Protein AF-A0A536Z2B9-F1 (afdb_monomer)

Radius of gyration: 20.67 Å; Cα contacts (8 Å, |Δi|>4): 14; chains: 1; bounding box: 49×54×34 Å

Secondary structure (DSSP, 8-state):
-HHHHHHHHHHHHHHHHHHHTT--HHHHHHHHHHHHHHHHHHHHHHHHTTT-TTHHHHSHHHHHHHHHHHHHHHHHHHHHHHHHHHHHHHTT--

Structure (mmCIF, N/CA/C/O backbone):
data_AF-A0A536Z2B9-F1
#
_entry.id   AF-A0A536Z2B9-F1
#
loop_
_atom_site.group_PDB
_atom_site.id
_atom_site.type_symbol
_atom_site.label_atom_id
_atom_site.label_alt_id
_atom_site.label_comp_id
_atom_site.label_asym_id
_atom_site.label_entity_id
_atom_site.label_seq_id
_atom_site.pdbx_PDB_ins_code
_atom_site.Cartn_x
_atom_site.Cartn_y
_atom_site.Cartn_z
_atom_site.occupancy
_atom_site.B_iso_or_equiv
_atom_site.auth_seq_id
_atom_site.auth_comp_id
_atom_site.auth_asym_id
_atom_site.auth_atom_id
_atom_site.pdbx_PDB_model_num
ATOM 1 N N . SER A 1 1 ? -3.978 29.386 -19.997 1.00 70.62 1 SER A N 1
ATOM 2 C CA . SER A 1 1 ? -4.496 28.557 -21.101 1.00 70.62 1 SER A CA 1
ATOM 3 C C . SER A 1 1 ? -5.716 27.792 -20.611 1.00 70.62 1 SER A C 1
ATOM 5 O O . SER A 1 1 ? -5.796 27.514 -19.423 1.00 70.62 1 SER A O 1
ATOM 7 N N . THR A 1 2 ? -6.684 27.448 -21.467 1.00 87.19 2 THR A N 1
ATOM 8 C CA . THR A 1 2 ? -7.904 26.718 -21.044 1.00 87.19 2 THR A CA 1
ATOM 9 C C . THR A 1 2 ? -7.590 25.343 -20.433 1.00 87.19 2 THR A C 1
ATOM 11 O O . THR A 1 2 ? -8.297 24.885 -19.542 1.00 87.19 2 THR A O 1
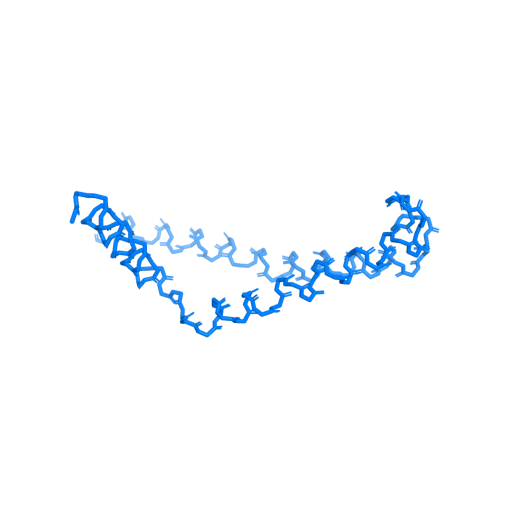ATOM 14 N N . VAL A 1 3 ? -6.485 24.720 -20.858 1.00 91.94 3 VAL A N 1
ATOM 15 C CA . VAL A 1 3 ? -5.970 23.453 -20.309 1.00 91.94 3 VAL A CA 1
ATOM 16 C C . VAL A 1 3 ? -5.576 23.590 -18.836 1.00 91.94 3 VAL A C 1
ATOM 18 O O . VAL A 1 3 ? -5.941 22.737 -18.036 1.00 91.94 3 VAL A O 1
ATOM 21 N N . ASP A 1 4 ? -4.917 24.688 -18.455 1.00 92.25 4 ASP A N 1
ATOM 22 C CA . ASP A 1 4 ? -4.504 24.930 -17.064 1.00 92.25 4 ASP A CA 1
ATOM 23 C C . ASP A 1 4 ? -5.725 25.026 -16.144 1.00 92.25 4 ASP A C 1
ATOM 25 O O . ASP A 1 4 ? -5.761 24.417 -15.081 1.00 92.25 4 ASP A O 1
ATOM 29 N N . VAL A 1 5 ? -6.770 25.725 -16.604 1.00 92.94 5 VAL A N 1
ATOM 30 C CA . VAL A 1 5 ? -8.039 25.870 -15.875 1.00 92.94 5 VAL A CA 1
ATOM 31 C C . VAL A 1 5 ? -8.702 24.508 -15.665 1.00 92.94 5 VAL A C 1
ATOM 33 O O . VAL A 1 5 ? -9.179 24.218 -14.569 1.00 92.94 5 VAL A O 1
ATOM 36 N N . TYR A 1 6 ? -8.696 23.652 -16.688 1.00 94.31 6 TYR A N 1
ATOM 37 C CA . TYR A 1 6 ? -9.275 22.312 -16.604 1.00 94.31 6 TYR A CA 1
ATOM 38 C C . TYR A 1 6 ? -8.486 21.396 -15.656 1.00 94.31 6 TYR A C 1
ATOM 40 O O . TYR A 1 6 ? -9.080 20.654 -14.877 1.00 94.31 6 TYR A O 1
ATOM 48 N N . ILE A 1 7 ? -7.152 21.484 -15.672 1.00 94.62 7 ILE A N 1
ATOM 49 C CA . ILE A 1 7 ? -6.271 20.747 -14.755 1.00 94.62 7 ILE A CA 1
ATOM 50 C C . ILE A 1 7 ? -6.506 21.210 -13.314 1.00 94.62 7 ILE A C 1
ATOM 52 O O . ILE A 1 7 ? -6.726 20.378 -12.438 1.00 94.62 7 ILE A O 1
ATOM 56 N N . THR A 1 8 ? -6.526 22.519 -13.051 1.00 93.88 8 THR A N 1
ATOM 57 C CA . THR A 1 8 ? -6.797 23.048 -11.707 1.00 93.88 8 THR A CA 1
ATOM 58 C C . THR A 1 8 ? -8.185 22.642 -11.208 1.00 93.88 8 THR A C 1
ATOM 60 O O . THR A 1 8 ? -8.317 22.249 -10.051 1.00 93.88 8 THR A O 1
ATOM 63 N N . ALA A 1 9 ? -9.205 22.662 -12.073 1.00 93.75 9 ALA A N 1
ATOM 64 C CA . ALA A 1 9 ? -10.546 22.196 -11.726 1.00 93.75 9 ALA A CA 1
ATOM 65 C C . ALA A 1 9 ? -10.571 20.694 -11.385 1.00 93.75 9 ALA A C 1
ATOM 67 O O . ALA A 1 9 ? -11.177 20.306 -10.387 1.00 93.75 9 ALA A O 1
ATOM 68 N N . LEU A 1 10 ? -9.873 19.855 -12.159 1.00 95.44 10 LEU A N 1
ATOM 69 C CA . LEU A 1 10 ? -9.771 18.415 -11.910 1.00 95.44 10 LEU A CA 1
ATOM 70 C C . LEU A 1 10 ? -9.056 18.111 -10.587 1.00 95.44 10 LEU A C 1
ATOM 72 O O . LEU A 1 10 ? -9.569 17.348 -9.773 1.00 95.44 10 LEU A O 1
ATOM 76 N N . PHE A 1 11 ? -7.892 18.721 -10.349 1.00 92.62 11 PHE A N 1
ATOM 77 C CA . PHE A 1 11 ? -7.139 18.528 -9.108 1.00 92.62 11 PHE A CA 1
ATOM 78 C C . PHE A 1 11 ? -7.883 19.085 -7.889 1.00 92.62 11 PHE A C 1
ATOM 80 O O . PHE A 1 11 ? -7.854 18.462 -6.830 1.00 92.62 11 PHE A O 1
ATOM 87 N N . GLY A 1 12 ? -8.597 20.206 -8.036 1.00 90.94 12 GLY A N 1
ATOM 88 C CA . GLY A 1 12 ? -9.466 20.752 -6.993 1.00 90.94 12 GLY A CA 1
ATOM 89 C C . GLY A 1 12 ? -10.627 19.816 -6.650 1.00 90.94 12 GLY A C 1
ATOM 90 O O . GLY A 1 12 ? -10.877 19.552 -5.476 1.00 90.94 12 GLY A O 1
ATOM 91 N N . PHE A 1 13 ? -11.287 19.244 -7.662 1.00 93.19 13 PHE A N 1
ATOM 92 C CA . PHE A 1 13 ? -12.335 18.240 -7.463 1.00 93.19 13 PHE A CA 1
ATOM 93 C C . PHE A 1 13 ? -11.794 16.968 -6.798 1.00 93.19 13 PHE A C 1
ATOM 95 O O . PHE A 1 13 ? -12.383 16.464 -5.847 1.00 93.19 13 PHE A O 1
ATOM 102 N N . MET A 1 14 ? -10.644 16.470 -7.250 1.00 88.75 14 MET A N 1
ATOM 103 C CA . MET A 1 14 ? -10.012 15.272 -6.694 1.00 88.75 14 MET A CA 1
ATOM 104 C C . MET A 1 14 ? -9.566 15.487 -5.239 1.00 88.75 14 MET A C 1
ATOM 106 O O . MET A 1 14 ? -9.791 14.626 -4.391 1.00 88.75 14 MET A O 1
ATOM 110 N N . GLY A 1 15 ? -9.028 16.668 -4.920 1.00 85.00 15 GLY A N 1
ATOM 111 C CA . GLY A 1 15 ? -8.724 17.076 -3.547 1.00 85.00 15 GLY A CA 1
ATOM 112 C C . GLY A 1 15 ? -9.973 17.182 -2.666 1.00 85.00 15 GLY A C 1
ATOM 113 O O . GLY A 1 15 ? -9.949 16.733 -1.523 1.00 85.00 15 GLY A O 1
ATOM 114 N N . TYR A 1 16 ? -11.087 17.693 -3.203 1.00 86.06 16 TYR A N 1
ATOM 115 C CA . TYR A 1 16 ? -12.372 17.724 -2.497 1.00 86.06 16 TYR A CA 1
ATOM 116 C C . TYR A 1 16 ? -12.909 16.315 -2.208 1.00 86.06 16 TYR A C 1
ATOM 118 O O . TYR A 1 16 ? -13.382 16.053 -1.104 1.00 86.06 16 TYR A O 1
ATOM 126 N N . VAL A 1 17 ? -12.793 15.384 -3.162 1.00 86.50 17 VAL A N 1
ATOM 127 C CA . VAL A 1 17 ? -13.168 13.977 -2.957 1.00 86.50 17 VAL A CA 1
ATOM 128 C C . VAL A 1 17 ? -12.316 13.336 -1.862 1.00 86.50 17 VAL A C 1
ATOM 130 O O . VAL A 1 17 ? -12.870 12.699 -0.972 1.00 86.50 17 VAL A O 1
ATOM 133 N N . PHE A 1 18 ? -10.996 13.540 -1.868 1.00 81.12 18 PHE A N 1
ATOM 134 C CA . PHE A 1 18 ? -10.127 13.007 -0.813 1.00 81.12 18 PHE A CA 1
ATOM 135 C C . PHE A 1 18 ? -10.419 13.605 0.563 1.00 81.12 18 PHE A C 1
ATOM 137 O O . PHE A 1 18 ? -10.428 12.868 1.545 1.00 81.12 18 PHE A O 1
ATOM 144 N N . ALA A 1 19 ? -10.740 14.899 0.630 1.00 79.06 19 ALA A N 1
ATOM 145 C CA . ALA A 1 19 ? -11.181 15.534 1.868 1.00 79.06 19 ALA A CA 1
ATOM 146 C C . ALA A 1 19 ? -12.524 14.964 2.362 1.00 79.06 19 ALA A C 1
ATOM 148 O O . ALA A 1 19 ? -12.691 14.741 3.557 1.00 79.06 19 ALA A O 1
ATOM 149 N N . LYS A 1 20 ? -13.468 14.686 1.450 1.00 78.19 20 LYS A N 1
ATOM 150 C CA . LYS A 1 20 ? -14.777 14.098 1.779 1.00 78.19 20 LYS A CA 1
ATOM 151 C C . LYS A 1 20 ? -14.686 12.633 2.217 1.00 78.19 20 LYS A C 1
ATOM 153 O O . LYS A 1 20 ? -15.522 12.188 2.991 1.00 78.19 20 LYS A O 1
ATOM 158 N N . LEU A 1 21 ? -13.701 11.888 1.721 1.00 75.94 21 LEU A N 1
ATOM 159 C CA . LEU A 1 21 ? -13.459 10.491 2.095 1.00 75.94 21 LEU A CA 1
ATOM 160 C C . LEU A 1 21 ? -12.775 10.338 3.463 1.00 75.94 21 LEU A C 1
ATOM 162 O O . LEU A 1 21 ? -12.405 9.216 3.802 1.00 75.94 21 LEU A O 1
ATOM 166 N N . GLU A 1 22 ? -12.532 11.440 4.193 1.00 67.62 22 GLU A N 1
ATOM 167 C CA . GLU A 1 22 ? -11.749 11.477 5.444 1.00 67.62 22 GLU A CA 1
ATOM 168 C C . GLU A 1 22 ? -10.419 10.717 5.325 1.00 67.62 22 GLU A C 1
ATOM 170 O O . GLU A 1 22 ? -9.836 10.252 6.303 1.00 67.62 22 GLU A O 1
ATOM 175 N N . CYS A 1 23 ? -9.930 10.572 4.091 1.00 65.56 23 CYS A N 1
ATOM 176 C CA . CYS A 1 23 ? -8.698 9.878 3.804 1.00 65.56 23 CYS A CA 1
ATOM 177 C C . CYS A 1 23 ? -7.592 10.789 4.295 1.00 65.56 23 CYS A C 1
ATOM 179 O O . CYS A 1 23 ? -7.215 11.750 3.617 1.00 65.56 23 CYS A O 1
ATOM 181 N N . GLU A 1 24 ? -7.097 10.504 5.497 1.00 73.50 24 GLU A N 1
ATOM 182 C CA . GLU A 1 24 ? -5.971 11.233 6.038 1.00 73.50 24 GLU A CA 1
ATOM 183 C C . GLU A 1 24 ? -4.835 11.225 5.000 1.00 73.50 24 GLU A C 1
ATOM 185 O O . GLU A 1 24 ? -4.556 10.204 4.353 1.00 73.50 24 GLU A O 1
ATOM 190 N N . PRO A 1 25 ? -4.146 12.361 4.822 1.00 74.62 25 PRO A N 1
ATOM 191 C CA . PRO A 1 25 ? -3.024 12.433 3.896 1.00 74.62 25 PRO A CA 1
ATOM 192 C C . PRO A 1 25 ? -1.926 11.417 4.257 1.00 74.62 25 PRO A C 1
ATOM 194 O O . PRO A 1 25 ? -1.176 10.989 3.384 1.00 74.62 25 PRO A O 1
ATOM 197 N N . ALA A 1 26 ? -1.857 10.973 5.518 1.00 78.75 26 ALA A N 1
ATOM 198 C CA . ALA A 1 26 ? -0.909 9.968 5.989 1.00 78.75 26 ALA A CA 1
ATOM 199 C C . ALA A 1 26 ? -1.092 8.577 5.324 1.00 78.75 26 ALA A C 1
ATOM 201 O O . ALA A 1 26 ? -0.133 8.113 4.705 1.00 78.75 26 ALA A O 1
ATOM 202 N N . PRO A 1 27 ? -2.267 7.913 5.364 1.00 78.44 27 PRO A N 1
ATOM 203 C CA . PRO A 1 27 ? -2.542 6.689 4.603 1.00 78.44 27 PRO A CA 1
ATOM 204 C C . PRO A 1 27 ? -2.263 6.784 3.099 1.00 78.44 27 PRO A C 1
ATOM 206 O O . PRO A 1 27 ? -1.698 5.854 2.524 1.00 78.44 27 PRO A O 1
ATOM 209 N N . LEU A 1 28 ? -2.620 7.902 2.459 1.00 82.31 28 LEU A N 1
ATOM 210 C CA . LEU A 1 28 ? -2.373 8.118 1.028 1.00 82.31 28 LEU A CA 1
ATOM 211 C C . LEU A 1 28 ? -0.873 8.164 0.710 1.00 82.31 28 LEU A C 1
ATOM 213 O O . LEU A 1 28 ? -0.417 7.504 -0.224 1.00 82.31 28 LEU A O 1
ATOM 217 N N . LEU A 1 29 ? -0.096 8.895 1.512 1.00 85.75 29 LEU A N 1
ATOM 218 C CA . LEU A 1 29 ? 1.361 8.950 1.386 1.00 85.75 29 LEU A CA 1
ATOM 219 C C . LEU A 1 29 ? 2.011 7.595 1.676 1.00 85.75 29 LEU A C 1
ATOM 221 O O . LEU A 1 29 ? 2.915 7.182 0.952 1.00 85.75 29 LEU A O 1
ATOM 225 N N . LEU A 1 30 ? 1.530 6.879 2.697 1.00 86.00 30 LEU A N 1
ATOM 226 C CA . LEU A 1 30 ? 1.984 5.523 3.002 1.00 86.00 30 LEU A CA 1
ATOM 227 C C . LEU A 1 30 ? 1.732 4.585 1.822 1.00 86.00 30 LEU A C 1
ATOM 229 O O . LEU A 1 30 ? 2.656 3.903 1.396 1.00 86.00 30 LEU A O 1
ATOM 233 N N . GLY A 1 31 ? 0.530 4.590 1.244 1.00 87.31 31 GLY A N 1
ATOM 234 C CA . GLY A 1 31 ? 0.217 3.807 0.048 1.00 87.31 31 GLY A CA 1
ATOM 235 C C . GLY A 1 31 ? 1.093 4.181 -1.149 1.00 87.31 31 GLY A C 1
ATOM 236 O O . GLY A 1 31 ? 1.583 3.298 -1.848 1.00 87.31 31 GLY A O 1
ATOM 237 N N . PHE A 1 32 ? 1.360 5.474 -1.350 1.00 88.38 32 PHE A N 1
ATOM 238 C CA . PHE A 1 32 ? 2.221 5.960 -2.428 1.00 88.38 32 PHE A CA 1
ATOM 239 C C . PHE A 1 32 ? 3.679 5.502 -2.283 1.00 88.38 32 PHE A C 1
ATOM 241 O O . PHE A 1 32 ? 4.295 5.119 -3.271 1.00 88.38 32 PHE A O 1
ATOM 248 N N . VAL A 1 33 ? 4.230 5.497 -1.067 1.00 90.81 33 VAL A N 1
ATOM 249 C CA . VAL A 1 33 ? 5.603 5.027 -0.805 1.00 90.81 33 VAL A CA 1
ATOM 250 C C . VAL A 1 33 ? 5.686 3.498 -0.817 1.00 90.81 33 VAL A C 1
ATOM 252 O O . VAL A 1 33 ? 6.649 2.926 -1.328 1.00 90.81 33 VAL A O 1
ATOM 255 N N . LEU A 1 34 ? 4.674 2.820 -0.272 1.00 89.62 34 LEU A N 1
ATOM 256 C CA . LEU A 1 34 ? 4.612 1.359 -0.213 1.00 89.62 34 LEU A CA 1
ATOM 257 C C . LEU A 1 34 ? 4.310 0.725 -1.573 1.00 89.62 34 LEU A C 1
ATOM 259 O O . LEU A 1 34 ? 4.713 -0.410 -1.802 1.00 89.62 34 LEU A O 1
ATOM 263 N N . GLY A 1 35 ? 3.635 1.4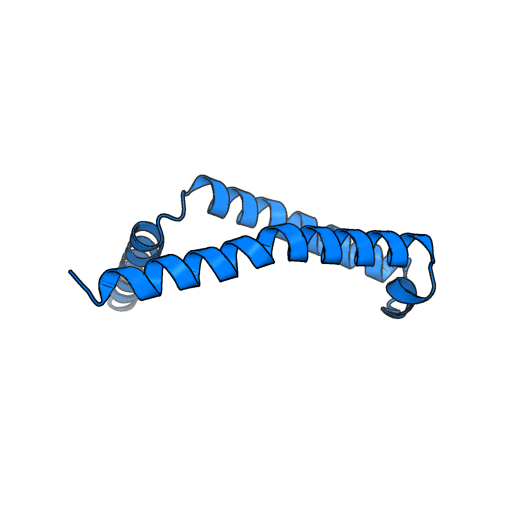33 -2.479 1.00 90.88 35 GLY A N 1
ATOM 264 C CA . GLY A 1 35 ? 3.292 0.938 -3.813 1.00 90.88 35 GLY A CA 1
ATOM 265 C C . GLY A 1 35 ? 4.513 0.481 -4.624 1.00 90.88 35 GLY A C 1
ATOM 266 O O . GLY A 1 35 ? 4.577 -0.693 -4.990 1.00 90.88 35 GLY A O 1
ATOM 267 N N . PRO A 1 36 ? 5.518 1.348 -4.857 1.00 91.25 36 PRO A N 1
ATOM 268 C CA . PRO A 1 36 ? 6.754 0.978 -5.544 1.00 91.25 36 PRO A CA 1
ATOM 269 C C . PRO A 1 36 ? 7.489 -0.179 -4.863 1.00 91.25 36 PRO A C 1
ATOM 271 O O . PRO A 1 36 ? 7.968 -1.088 -5.536 1.00 91.25 36 PRO A O 1
ATOM 274 N N . LEU A 1 37 ? 7.522 -0.187 -3.525 1.00 89.69 37 LEU A N 1
ATOM 275 C CA . LEU A 1 37 ? 8.125 -1.272 -2.750 1.00 89.69 37 LEU A CA 1
ATOM 276 C C . LEU A 1 37 ? 7.395 -2.600 -2.986 1.00 89.69 37 LEU A C 1
ATOM 278 O O . LEU A 1 37 ? 8.036 -3.638 -3.151 1.00 89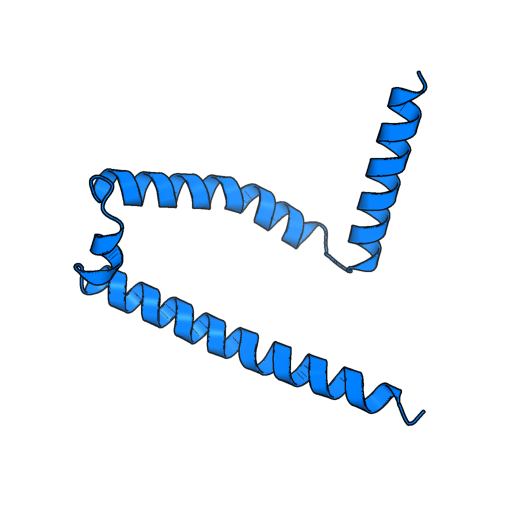.69 37 LEU A O 1
ATOM 282 N N . LEU A 1 38 ? 6.062 -2.588 -3.020 1.00 89.38 38 LEU A N 1
ATOM 283 C CA . LEU A 1 38 ? 5.256 -3.769 -3.306 1.00 89.38 38 LEU A CA 1
ATOM 284 C C . LEU A 1 38 ? 5.513 -4.281 -4.726 1.00 89.38 38 LEU A C 1
ATOM 286 O O . LEU A 1 38 ? 5.729 -5.479 -4.904 1.00 89.38 38 LEU A O 1
ATOM 290 N N . GLU A 1 39 ? 5.525 -3.396 -5.724 1.00 89.25 39 GLU A N 1
ATOM 291 C CA . GLU A 1 39 ? 5.781 -3.779 -7.113 1.0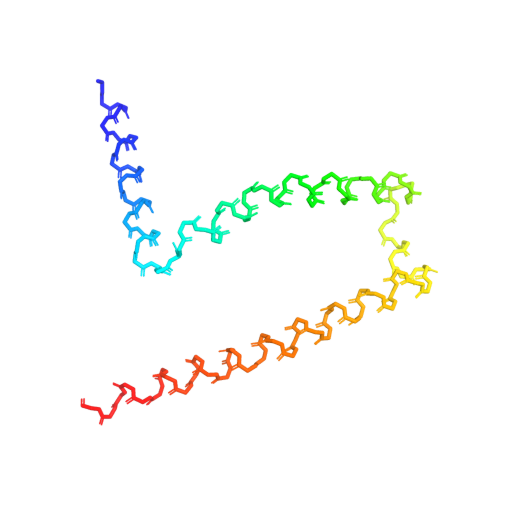0 89.25 39 GLU A CA 1
ATOM 292 C C . GLU A 1 39 ? 7.185 -4.367 -7.288 1.00 89.25 39 GLU A C 1
ATOM 294 O O . GLU A 1 39 ? 7.350 -5.394 -7.948 1.00 89.25 39 GLU A O 1
ATOM 299 N N . GLU A 1 40 ? 8.197 -3.764 -6.667 1.00 89.62 40 GLU A N 1
ATOM 300 C CA . GLU A 1 40 ? 9.567 -4.262 -6.722 1.00 89.62 40 GLU A CA 1
ATOM 301 C C . GLU A 1 40 ? 9.686 -5.648 -6.073 1.00 89.62 40 GLU A C 1
ATOM 303 O O . GLU A 1 40 ? 10.278 -6.560 -6.657 1.00 89.62 40 GLU A O 1
ATOM 308 N N . ASN A 1 41 ? 9.062 -5.852 -4.908 1.00 86.06 41 ASN A N 1
ATOM 309 C CA . ASN A 1 41 ? 9.038 -7.155 -4.244 1.00 86.06 41 ASN A CA 1
ATOM 310 C C . ASN A 1 41 ? 8.269 -8.205 -5.057 1.00 86.06 41 ASN A C 1
ATOM 312 O O . ASN A 1 41 ? 8.739 -9.336 -5.188 1.00 86.06 41 ASN A O 1
ATOM 316 N N . LEU A 1 42 ? 7.132 -7.839 -5.655 1.00 83.69 42 LEU A N 1
ATOM 317 C CA . LEU A 1 42 ? 6.361 -8.718 -6.533 1.00 83.69 42 LEU A CA 1
ATOM 318 C C . LEU A 1 42 ? 7.176 -9.110 -7.772 1.00 83.69 42 LEU A C 1
ATOM 320 O O . LEU A 1 42 ? 7.286 -10.291 -8.100 1.00 83.69 42 LEU A O 1
ATOM 324 N N . ARG A 1 43 ? 7.804 -8.136 -8.434 1.00 84.94 43 ARG A N 1
ATOM 325 C CA . ARG A 1 43 ? 8.677 -8.351 -9.593 1.00 84.94 43 ARG A CA 1
ATOM 326 C C . ARG A 1 43 ? 9.849 -9.258 -9.237 1.00 84.94 43 ARG A C 1
ATOM 328 O O . ARG A 1 43 ? 10.127 -10.211 -9.961 1.00 84.94 43 ARG A O 1
ATOM 335 N N . ARG A 1 44 ? 10.513 -9.004 -8.110 1.00 81.81 44 ARG A N 1
ATOM 336 C CA . ARG A 1 44 ? 11.622 -9.824 -7.610 1.00 81.81 44 ARG A CA 1
ATOM 337 C C . ARG A 1 44 ? 11.175 -11.253 -7.313 1.00 81.81 44 ARG A C 1
ATOM 339 O O . ARG A 1 44 ? 11.870 -12.188 -7.702 1.00 81.81 44 ARG A O 1
ATOM 346 N N . ALA A 1 45 ? 10.017 -11.427 -6.679 1.00 79.62 45 ALA A N 1
ATOM 347 C CA . ALA A 1 45 ? 9.433 -12.739 -6.427 1.00 79.62 45 ALA A CA 1
ATOM 348 C C . ALA A 1 45 ? 9.144 -13.485 -7.740 1.00 79.62 45 ALA A C 1
ATOM 350 O O . ALA A 1 45 ? 9.546 -14.638 -7.877 1.00 79.62 45 ALA A O 1
ATOM 351 N N . MET A 1 46 ? 8.541 -12.825 -8.736 1.00 79.56 46 MET A N 1
ATOM 352 C CA . MET A 1 46 ? 8.269 -13.424 -10.049 1.00 79.56 46 MET A CA 1
ATOM 353 C C . MET A 1 46 ? 9.548 -13.796 -10.810 1.00 79.56 46 MET A C 1
ATOM 355 O O . MET A 1 46 ? 9.608 -14.868 -11.408 1.00 79.56 46 MET A O 1
ATOM 359 N N . LEU A 1 47 ? 10.593 -12.966 -10.751 1.00 79.19 47 LEU A N 1
ATOM 360 C CA . LEU A 1 47 ? 11.896 -13.276 -11.349 1.00 79.19 47 LEU A CA 1
ATOM 361 C C . LEU A 1 47 ? 12.552 -14.494 -10.685 1.00 79.19 47 LEU A C 1
ATOM 363 O O . LEU A 1 47 ? 13.040 -15.386 -11.378 1.00 79.19 47 LEU A O 1
ATOM 367 N N . LEU A 1 48 ? 12.515 -14.574 -9.351 1.00 75.88 48 LEU A N 1
ATOM 368 C CA . LEU A 1 48 ? 13.027 -15.725 -8.598 1.00 75.88 48 LEU A CA 1
ATOM 369 C C . LEU A 1 48 ? 12.236 -17.010 -8.907 1.00 75.88 48 LEU A C 1
ATOM 371 O O . LEU A 1 48 ? 12.787 -18.109 -8.911 1.00 75.88 48 LEU A O 1
ATOM 375 N N . SER A 1 49 ? 10.949 -16.843 -9.205 1.00 69.75 49 SER A N 1
ATOM 376 C CA . SER A 1 49 ? 9.995 -17.880 -9.596 1.00 69.75 49 SER A CA 1
ATOM 377 C C . SER A 1 49 ? 10.094 -18.309 -11.067 1.00 69.75 49 SER A C 1
ATOM 379 O O . SER A 1 49 ? 9.298 -19.126 -11.518 1.00 69.75 49 SER A O 1
ATOM 381 N N . ARG A 1 50 ? 11.039 -17.752 -11.844 1.00 68.88 50 ARG A N 1
ATOM 382 C CA . ARG A 1 50 ? 11.148 -17.962 -13.303 1.00 68.88 50 ARG A CA 1
ATOM 383 C C . ARG A 1 50 ? 9.864 -17.616 -14.074 1.00 68.88 50 ARG A C 1
ATOM 385 O O . ARG A 1 50 ? 9.612 -18.175 -15.133 1.00 68.88 50 ARG A O 1
ATOM 392 N N . GLY A 1 51 ? 9.064 -16.686 -13.556 1.00 65.88 51 GLY A N 1
ATOM 393 C CA . GLY A 1 51 ? 7.812 -16.254 -14.177 1.00 65.88 51 GLY A CA 1
ATOM 394 C C . GLY A 1 51 ? 6.617 -17.183 -13.951 1.00 65.88 51 GLY A C 1
ATOM 395 O O . GLY A 1 51 ? 5.543 -16.869 -14.451 1.00 65.88 51 GLY A O 1
ATOM 396 N N . ASP A 1 52 ? 6.754 -18.270 -13.183 1.00 68.88 52 ASP A N 1
ATOM 397 C CA . ASP A 1 52 ? 5.642 -19.183 -12.907 1.00 68.88 52 ASP A CA 1
ATOM 398 C C . ASP A 1 52 ? 4.842 -18.739 -11.665 1.00 68.88 52 ASP A C 1
ATOM 400 O O . ASP A 1 52 ? 5.343 -18.848 -10.540 1.00 68.88 52 ASP A O 1
ATOM 404 N N . PRO A 1 53 ? 3.583 -18.273 -11.807 1.00 64.81 53 PRO A N 1
ATOM 405 C CA . PRO A 1 53 ? 2.722 -17.928 -10.669 1.00 64.81 53 PRO A CA 1
ATOM 406 C C . PRO A 1 53 ? 2.260 -19.170 -9.888 1.00 64.81 53 PRO A C 1
ATOM 408 O O . PRO 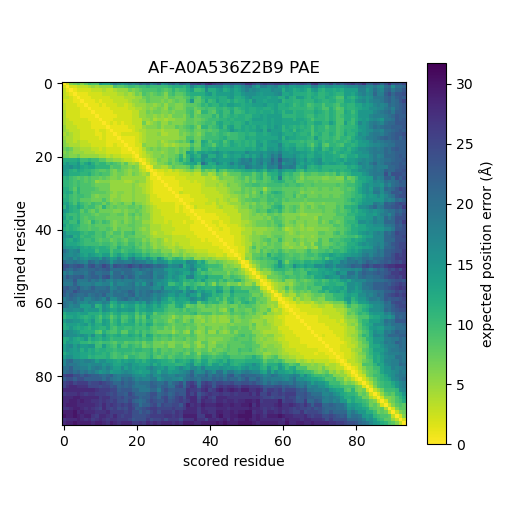A 1 53 ? 1.758 -19.066 -8.770 1.00 64.81 53 PRO A O 1
ATOM 411 N N . THR A 1 54 ? 2.465 -20.370 -10.435 1.00 64.94 54 THR A N 1
ATOM 412 C CA . THR A 1 54 ? 2.175 -21.644 -9.766 1.00 64.94 54 THR A CA 1
ATOM 413 C C . THR A 1 54 ? 3.095 -21.910 -8.575 1.00 64.94 54 THR A C 1
ATOM 415 O O . THR A 1 54 ? 2.759 -22.736 -7.732 1.00 64.94 54 THR A O 1
ATOM 418 N N . VAL A 1 55 ? 4.211 -21.189 -8.427 1.00 64.88 55 VAL A N 1
ATOM 419 C CA . VAL A 1 55 ? 5.120 -21.309 -7.271 1.00 64.88 55 VAL A CA 1
ATOM 420 C C . VAL A 1 55 ? 4.462 -20.900 -5.958 1.00 64.88 55 VAL A C 1
ATOM 422 O O . VAL A 1 55 ? 4.777 -21.483 -4.922 1.00 64.88 55 VAL A O 1
ATOM 425 N N . PHE A 1 56 ? 3.479 -19.997 -5.994 1.00 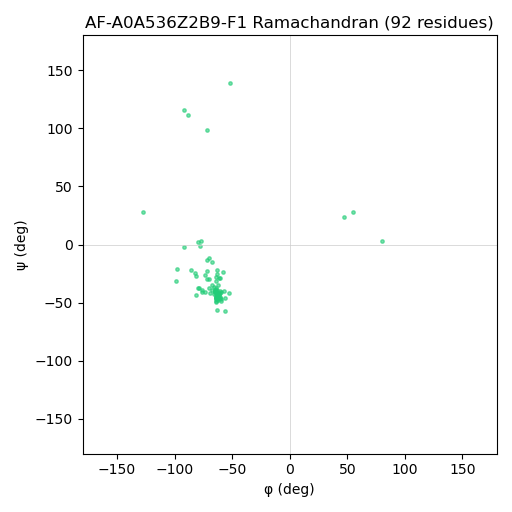63.69 56 PHE A N 1
ATOM 426 C CA . PHE A 1 56 ? 2.666 -19.683 -4.817 1.00 63.69 56 PHE A CA 1
ATOM 427 C C . PHE A 1 56 ? 1.844 -20.887 -4.328 1.00 63.69 56 PHE A C 1
ATOM 429 O O . PHE A 1 56 ? 1.557 -20.971 -3.138 1.00 63.69 56 PHE A O 1
ATOM 436 N N . PHE A 1 57 ? 1.524 -21.837 -5.216 1.00 61.97 57 PHE A N 1
ATOM 437 C CA . PHE A 1 57 ? 0.806 -23.070 -4.883 1.00 61.97 57 PHE A CA 1
ATOM 438 C C . PHE A 1 57 ? 1.727 -24.286 -4.700 1.00 61.97 57 PHE A C 1
ATOM 440 O O . PHE A 1 57 ? 1.429 -25.167 -3.899 1.00 61.97 57 PHE A O 1
ATOM 447 N N . THR A 1 58 ? 2.851 -24.357 -5.418 1.00 64.00 58 THR A N 1
ATOM 448 C CA . THR A 1 58 ? 3.768 -25.508 -5.361 1.00 64.00 58 THR A CA 1
ATOM 449 C C . THR A 1 58 ? 4.793 -25.408 -4.231 1.00 64.00 58 THR A C 1
ATOM 451 O O . THR A 1 58 ? 5.308 -26.436 -3.788 1.00 64.00 58 THR A O 1
ATOM 454 N N . ARG A 1 59 ? 5.090 -24.205 -3.712 1.00 70.94 59 ARG A N 1
ATOM 455 C CA . ARG A 1 59 ? 5.944 -24.029 -2.527 1.00 70.94 59 ARG A CA 1
ATOM 456 C C . ARG A 1 59 ? 5.085 -24.006 -1.256 1.00 70.94 59 ARG A C 1
ATOM 458 O O . ARG A 1 59 ? 4.358 -23.035 -1.045 1.00 70.94 59 ARG A O 1
ATOM 465 N N . PRO A 1 60 ? 5.231 -24.987 -0.345 1.00 69.88 60 PRO A N 1
ATOM 466 C CA . PRO A 1 60 ? 4.404 -25.070 0.861 1.00 69.88 60 PRO A CA 1
ATOM 467 C C . PRO A 1 60 ? 4.549 -23.848 1.784 1.00 69.88 60 PRO A C 1
ATOM 469 O O . PRO A 1 60 ? 3.593 -23.482 2.452 1.00 69.88 60 PRO A O 1
ATOM 472 N N . ILE A 1 61 ? 5.706 -23.174 1.786 1.00 76.88 61 ILE A N 1
ATOM 473 C CA . ILE A 1 61 ? 5.954 -21.971 2.606 1.00 76.88 61 ILE A CA 1
ATOM 474 C C . ILE A 1 61 ? 5.219 -20.735 2.056 1.00 76.88 61 ILE A C 1
ATOM 476 O O . ILE A 1 61 ? 4.662 -19.950 2.820 1.00 76.88 61 ILE A O 1
ATOM 480 N N . SER A 1 62 ? 5.198 -20.544 0.733 1.00 78.00 62 SER A N 1
ATOM 481 C CA . SER A 1 62 ? 4.474 -19.423 0.117 1.00 78.00 62 SER A CA 1
ATOM 482 C C . SER A 1 62 ? 2.964 -19.613 0.226 1.00 78.00 62 SER A C 1
ATOM 484 O O . SER A 1 62 ? 2.250 -18.649 0.489 1.00 78.00 62 SER A O 1
ATOM 486 N N . LEU A 1 63 ? 2.495 -20.856 0.092 1.00 79.62 63 LEU A N 1
ATOM 487 C CA . LEU A 1 63 ? 1.084 -21.200 0.228 1.00 79.62 63 LEU A CA 1
ATOM 488 C C . LEU A 1 63 ? 0.571 -20.916 1.644 1.00 79.62 63 LEU A C 1
ATOM 490 O O . LEU A 1 63 ? -0.476 -20.290 1.798 1.00 79.62 63 LEU A O 1
ATOM 494 N N . THR A 1 64 ? 1.307 -21.325 2.683 1.00 82.69 64 THR A N 1
ATOM 495 C CA . THR A 1 64 ? 0.894 -21.070 4.072 1.00 82.69 64 THR A CA 1
ATOM 496 C C . THR A 1 64 ? 0.857 -19.581 4.391 1.00 82.69 64 THR A C 1
ATOM 498 O O . THR A 1 64 ? -0.103 -19.129 5.008 1.00 82.69 64 THR A O 1
ATOM 501 N N . MET A 1 65 ? 1.833 -18.798 3.920 1.00 82.69 65 MET A N 1
ATOM 502 C CA . MET A 1 65 ? 1.818 -17.338 4.070 1.00 82.69 65 MET A CA 1
ATOM 503 C C . MET A 1 65 ? 0.656 -16.677 3.324 1.00 82.69 65 MET A C 1
ATOM 505 O O . MET A 1 65 ? 0.009 -15.791 3.878 1.00 82.69 65 MET A O 1
ATOM 509 N N . LEU A 1 66 ? 0.345 -17.125 2.104 1.00 83.81 66 LEU A N 1
ATOM 510 C CA . LEU A 1 66 ? -0.782 -16.607 1.326 1.00 83.81 66 LEU A CA 1
ATOM 511 C C . LEU A 1 66 ? -2.126 -16.892 2.011 1.00 83.81 66 LEU A C 1
ATOM 513 O O . LEU A 1 66 ? -2.958 -15.993 2.131 1.00 83.81 66 LEU A O 1
ATOM 517 N N . LEU A 1 67 ? -2.326 -18.122 2.496 1.00 87.44 67 LEU A N 1
ATOM 518 C CA . LEU A 1 67 ? -3.528 -18.496 3.242 1.00 87.44 67 LEU A CA 1
ATOM 519 C C . LEU A 1 67 ? -3.652 -17.706 4.546 1.00 87.44 67 LEU A C 1
ATOM 521 O O . LEU A 1 67 ? -4.740 -17.236 4.867 1.00 87.44 67 LEU A O 1
ATOM 525 N N . LEU A 1 68 ? -2.549 -17.522 5.277 1.00 88.06 68 LEU A N 1
ATOM 526 C CA . LEU A 1 68 ? -2.533 -16.746 6.515 1.00 88.06 68 LEU A CA 1
ATOM 527 C C . LEU A 1 68 ? -2.878 -15.272 6.259 1.00 88.06 68 LEU A C 1
ATOM 529 O O . LEU A 1 68 ? -3.701 -14.703 6.972 1.00 88.06 68 LEU A O 1
ATOM 533 N N . ALA A 1 69 ? -2.288 -14.669 5.224 1.00 86.88 69 ALA A N 1
ATOM 534 C CA . ALA A 1 69 ? -2.579 -13.298 4.820 1.00 86.88 69 ALA A CA 1
ATOM 535 C C . ALA A 1 69 ? -4.053 -13.132 4.422 1.00 86.88 69 ALA A C 1
ATOM 537 O O . ALA A 1 69 ? -4.713 -12.209 4.895 1.00 86.88 69 ALA A O 1
ATOM 538 N N . GLY A 1 70 ? -4.593 -14.054 3.619 1.00 88.75 70 GLY A N 1
ATOM 539 C CA . GLY A 1 70 ? -6.009 -14.062 3.248 1.00 88.75 70 GLY A CA 1
ATOM 540 C C . GLY A 1 70 ? -6.934 -14.238 4.453 1.00 88.75 70 GLY A C 1
ATOM 541 O O . GLY A 1 70 ? -7.932 -13.532 4.571 1.00 88.75 70 GLY A O 1
ATOM 542 N N . PHE A 1 71 ? -6.585 -15.126 5.385 1.00 90.62 71 PHE A N 1
ATOM 543 C CA . PHE A 1 71 ? -7.346 -15.350 6.612 1.00 90.62 71 PHE A CA 1
ATOM 544 C C . PHE A 1 71 ? -7.358 -14.114 7.522 1.00 90.62 71 PHE A C 1
ATOM 546 O O . PHE A 1 71 ? -8.421 -13.706 7.984 1.00 90.62 71 PHE A O 1
ATOM 553 N N . LEU A 1 72 ? -6.205 -13.472 7.734 1.00 87.75 72 LEU A N 1
ATOM 554 C CA . LEU A 1 72 ? -6.106 -12.225 8.499 1.00 87.75 72 LEU A CA 1
ATOM 555 C C . LEU A 1 72 ? -6.890 -11.090 7.839 1.00 87.75 72 LEU A C 1
ATOM 557 O O . LEU A 1 72 ? -7.623 -10.374 8.517 1.00 87.75 72 LEU A O 1
ATOM 561 N N . LEU A 1 73 ? -6.778 -10.954 6.516 1.00 88.62 73 LEU A N 1
ATOM 562 C CA . LEU A 1 73 ? -7.539 -9.965 5.763 1.00 88.62 73 LEU A CA 1
ATOM 563 C C . LEU A 1 73 ? -9.042 -10.212 5.916 1.00 88.62 73 LEU A C 1
ATOM 565 O O . LEU A 1 73 ? -9.772 -9.277 6.223 1.00 88.62 73 LEU A O 1
ATOM 569 N N . LEU A 1 74 ? -9.507 -11.459 5.800 1.00 88.12 74 LEU A N 1
ATOM 570 C CA . LEU A 1 74 ? -10.907 -11.813 6.043 1.00 88.12 74 LEU A CA 1
ATOM 571 C C . LEU A 1 74 ? -11.348 -11.489 7.473 1.00 88.12 74 LEU A C 1
ATOM 573 O O . LEU A 1 74 ? -12.434 -10.946 7.647 1.00 88.12 74 LEU A O 1
ATOM 577 N N . LEU A 1 75 ? -10.525 -11.761 8.488 1.00 87.88 75 LEU A N 1
ATOM 578 C CA . LEU A 1 75 ? -10.845 -11.425 9.879 1.00 87.88 75 LEU A CA 1
A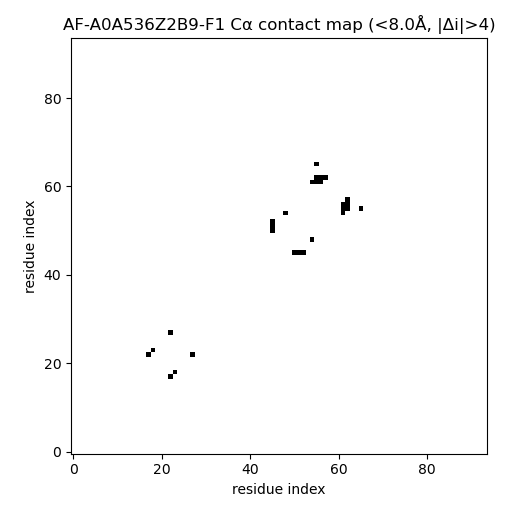TOM 579 C C . LEU A 1 75 ? -10.994 -9.919 10.118 1.00 87.88 75 LEU A C 1
ATOM 581 O O . LEU A 1 75 ? -11.822 -9.526 10.934 1.00 87.88 75 LEU A O 1
ATOM 585 N N . ILE A 1 76 ? -10.214 -9.084 9.430 1.00 84.50 76 ILE A N 1
ATOM 586 C CA . ILE A 1 76 ? -10.268 -7.620 9.568 1.00 84.50 76 ILE A CA 1
ATOM 587 C C . ILE A 1 76 ? -11.423 -7.041 8.743 1.00 84.50 76 ILE A C 1
ATOM 589 O O . ILE A 1 76 ? -12.176 -6.188 9.211 1.00 84.50 76 ILE A O 1
ATOM 593 N N . VAL A 1 77 ? -11.592 -7.532 7.517 1.00 85.44 77 VAL A N 1
ATOM 594 C CA . VAL A 1 77 ? -12.553 -7.005 6.546 1.00 85.44 77 VAL A CA 1
ATOM 595 C C . VAL A 1 77 ? -13.981 -7.488 6.840 1.00 85.44 77 VAL A C 1
ATOM 597 O O . VAL A 1 77 ? -14.921 -6.703 6.740 1.00 85.44 77 VAL A O 1
ATOM 600 N N . ALA A 1 78 ? -14.185 -8.734 7.285 1.00 80.38 78 ALA A N 1
ATOM 601 C CA . ALA A 1 78 ? -15.515 -9.268 7.607 1.00 80.38 78 ALA A CA 1
ATOM 602 C C . ALA A 1 78 ? -16.305 -8.451 8.656 1.00 80.38 78 ALA A C 1
ATOM 604 O O . ALA A 1 78 ? -17.488 -8.191 8.422 1.00 80.38 78 ALA A O 1
ATOM 605 N N . PRO A 1 79 ? -15.732 -8.011 9.795 1.00 72.31 79 PRO A N 1
ATOM 606 C CA . PRO A 1 79 ? -16.440 -7.148 10.736 1.00 72.31 79 PRO A CA 1
ATOM 607 C C . PRO A 1 79 ? -16.618 -5.721 10.206 1.00 72.31 79 PRO A C 1
ATOM 609 O O . PRO A 1 79 ? -17.627 -5.106 10.528 1.00 72.31 79 PRO A O 1
ATOM 612 N N . GLN A 1 80 ? -15.716 -5.198 9.367 1.00 66.62 80 GLN A N 1
ATOM 613 C CA . GLN A 1 80 ? -15.878 -3.878 8.734 1.00 66.62 80 GLN A CA 1
ATOM 614 C C . GLN A 1 80 ? -17.065 -3.856 7.758 1.00 66.62 80 GLN A C 1
ATOM 616 O O . GLN A 1 80 ? -17.894 -2.950 7.821 1.00 66.62 80 GLN A O 1
ATOM 621 N N . PHE A 1 81 ? -17.230 -4.908 6.948 1.00 60.88 81 PHE A N 1
ATOM 622 C CA . PHE A 1 81 ? -18.402 -5.074 6.080 1.00 60.88 81 PHE A CA 1
ATOM 623 C C . PHE A 1 81 ? -19.694 -5.421 6.844 1.00 60.88 81 PHE A C 1
ATOM 625 O O . PHE A 1 81 ? -20.790 -5.175 6.345 1.00 60.88 81 PHE A O 1
ATOM 632 N N . ARG A 1 82 ? -19.611 -5.986 8.057 1.00 57.00 82 ARG A N 1
ATOM 633 C CA . ARG A 1 82 ? -20.793 -6.190 8.918 1.00 57.00 82 ARG A CA 1
ATOM 634 C C . ARG A 1 82 ? -21.200 -4.907 9.650 1.00 57.00 82 ARG A C 1
ATOM 636 O O . ARG A 1 82 ? -22.392 -4.643 9.713 1.00 57.00 82 ARG A O 1
ATOM 643 N N . LYS A 1 83 ? -20.243 -4.086 10.097 1.00 51.00 83 LYS A N 1
ATOM 644 C CA . LYS A 1 83 ? -20.496 -2.785 10.744 1.00 51.00 83 LYS A CA 1
ATOM 645 C C . LYS A 1 83 ? -21.049 -1.734 9.782 1.00 51.00 83 LYS A C 1
ATOM 647 O O . LYS A 1 83 ? -22.032 -1.087 10.114 1.00 51.00 83 LYS A O 1
ATOM 652 N N . THR A 1 84 ? -20.531 -1.655 8.552 1.00 51.81 84 THR A N 1
ATOM 653 C CA . THR A 1 84 ? -21.101 -0.760 7.520 1.00 51.81 84 THR A CA 1
ATOM 654 C C . THR A 1 84 ? -22.547 -1.131 7.147 1.00 51.81 84 THR A C 1
ATOM 656 O O . THR A 1 84 ? -23.307 -0.285 6.688 1.00 51.81 84 THR A O 1
ATOM 659 N N . ARG A 1 85 ? -22.973 -2.383 7.393 1.00 49.44 85 ARG A N 1
ATOM 660 C CA . ARG A 1 85 ? -24.379 -2.792 7.243 1.00 49.44 85 ARG A CA 1
ATOM 661 C C . ARG A 1 85 ? -25.261 -2.422 8.438 1.00 49.44 85 ARG A C 1
ATOM 663 O O . ARG A 1 85 ? -26.460 -2.291 8.236 1.00 49.44 85 ARG A O 1
ATOM 670 N N . GLU A 1 86 ? -24.713 -2.304 9.647 1.00 51.06 86 GLU A N 1
ATOM 671 C CA . GLU A 1 86 ? -25.476 -1.869 10.829 1.00 51.06 86 GLU A CA 1
ATOM 672 C C . GLU A 1 86 ? -25.717 -0.355 10.798 1.00 51.06 86 GLU A C 1
ATOM 674 O O . GLU A 1 86 ? -26.838 0.083 11.028 1.00 51.06 86 GLU A O 1
ATOM 679 N N . GLU A 1 87 ? -24.722 0.440 10.398 1.00 50.84 87 GLU A N 1
ATOM 680 C CA . GLU A 1 87 ? -24.866 1.900 10.272 1.00 50.84 87 GLU A CA 1
ATOM 681 C C . GLU A 1 87 ? -25.824 2.298 9.131 1.00 50.84 87 GLU A C 1
ATOM 683 O O . GLU A 1 87 ? -26.629 3.210 9.295 1.00 50.84 87 GLU A O 1
ATOM 688 N N . ALA A 1 88 ? -25.845 1.549 8.021 1.00 50.97 88 ALA A N 1
ATOM 689 C CA . ALA A 1 88 ? -26.789 1.779 6.921 1.00 50.97 88 ALA A CA 1
ATOM 690 C C . ALA A 1 88 ? -28.250 1.383 7.237 1.00 50.97 88 ALA A C 1
ATOM 692 O O . ALA A 1 88 ? -29.146 1.738 6.474 1.00 50.97 88 ALA A O 1
ATOM 693 N N . PHE A 1 89 ? -28.507 0.639 8.322 1.00 48.00 89 PHE A N 1
ATOM 694 C CA . PHE A 1 89 ? -29.865 0.247 8.731 1.00 48.00 89 PHE A CA 1
ATOM 695 C C . PHE A 1 89 ? -30.459 1.153 9.826 1.00 48.00 89 PHE A C 1
ATOM 697 O O . PHE A 1 89 ? -31.681 1.227 9.933 1.00 48.00 89 PHE A O 1
ATOM 704 N N . VAL A 1 90 ? -29.636 1.877 10.598 1.00 55.97 90 VAL A N 1
ATOM 705 C CA . VAL A 1 90 ? -30.106 2.758 11.691 1.00 55.97 90 VAL A CA 1
ATOM 706 C C . 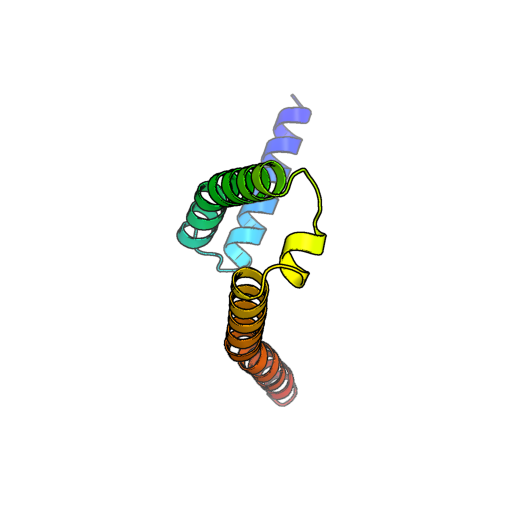VAL A 1 90 ? -30.562 4.139 11.190 1.00 55.97 90 VAL A C 1
ATOM 708 O O . VAL A 1 90 ? -31.431 4.746 11.806 1.00 55.97 90 VAL A O 1
ATOM 711 N N . GLU A 1 91 ? -30.079 4.620 10.039 1.00 55.56 91 GLU A N 1
ATOM 712 C CA . GLU A 1 91 ? -30.466 5.942 9.501 1.00 55.56 91 GLU A CA 1
ATOM 713 C C . GLU A 1 91 ? -31.853 5.970 8.813 1.00 55.56 91 GLU A C 1
ATOM 715 O O . GLU A 1 91 ? -32.314 7.021 8.383 1.00 55.56 91 GLU A O 1
ATOM 720 N N . SER A 1 92 ? -32.566 4.837 8.736 1.00 48.25 92 SER A N 1
ATOM 721 C CA . SER A 1 92 ? -33.926 4.788 8.160 1.00 48.25 92 SER A CA 1
ATOM 722 C C . SER A 1 92 ? -35.075 4.972 9.166 1.00 48.25 92 SER A C 1
ATOM 724 O O . SER A 1 92 ?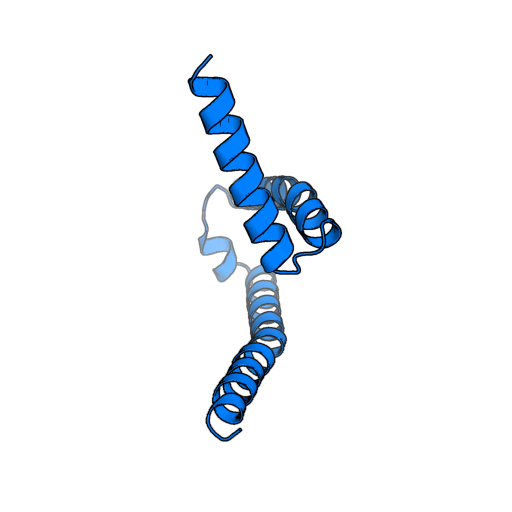 -36.228 5.021 8.744 1.00 48.25 92 SER A O 1
ATOM 726 N N . GLU A 1 93 ? -34.784 5.116 10.468 1.00 44.09 93 GLU A N 1
ATOM 727 C CA . GLU A 1 93 ? -35.800 5.261 11.533 1.00 44.09 93 GLU A CA 1
ATOM 728 C C . GLU A 1 93 ? -35.594 6.492 12.450 1.00 44.09 93 GLU A C 1
ATOM 730 O O . GLU A 1 93 ? -35.996 6.469 13.615 1.00 44.09 93 GLU A O 1
ATOM 735 N N . GLY A 1 94 ? -34.966 7.564 11.943 1.00 35.22 94 GLY A N 1
ATOM 736 C CA . GLY A 1 94 ? -34.783 8.847 12.647 1.00 35.22 94 GLY A CA 1
ATOM 737 C C . GLY A 1 94 ? -35.615 9.987 12.073 1.00 35.22 94 GLY A C 1
ATOM 738 O O . GLY A 1 94 ? -35.555 10.180 10.839 1.00 35.22 94 GLY A O 1
#

Foldseek 3Di:
DVVVVVVCVVVVVVVVVCVVVVPPVVNVVVCVVVVVVVVVVVVVVCVVVVNDPCCCVVPPVSVVVVVVVVVVCCVVVVVVVVVVVVVVVVVVPD

pLDDT: mean 77.23, std 14.15, range [35.22, 95.44]

Solvent-accessible surface area (backbone atoms only — not comparable to full-atom values): 5368 Å² total; per-residue (Å²): 108,76,66,57,56,52,50,52,51,50,54,50,50,54,51,49,51,40,61,73,64,68,56,52,69,62,64,56,51,48,49,61,61,46,44,60,55,49,52,52,51,50,50,51,51,36,60,77,45,74,68,45,75,60,48,48,71,72,34,70,70,50,32,52,51,51,53,51,52,52,51,54,50,47,66,58,46,53,55,52,61,49,49,59,52,53,59,69,59,59,72,79,79,119

Sequence (94 aa):
STVDVYITALFGFMGYVFAKLECEPAPLLLGFVLGPLLEENLRRAMLLSRGDPTVFFTRPISLTMLLLAGFLLLLIVAPQFRKTREEAFVESEG

Mean predicted aligned error: 12.03 Å